Protein AF-A0A945XWZ5-F1 (afdb_monomer_lite)

Sequence (74 aa):
EKLIITPIPSPRTASPEMMENFLDECGALAHSPGIKYVNSAEDALEVSLDYREQPVVVAGSIYLVGLVLQILEN

Foldseek 3Di:
DAAEDEFDPDPPTDDPVRVVVVCVVVCVCVVPHHYHYDHDLVVSVVVCVVVVVDDDDDDDDPRSVVVVVVVVVD

Radius of gyration: 12.68 Å; chains: 1; bounding box: 30×18×31 Å

Structure (mmCIF, N/CA/C/O backbone):
data_AF-A0A945XWZ5-F1
#
_entry.id   AF-A0A945XWZ5-F1
#
loop_
_atom_site.group_PDB
_atom_site.id
_atom_site.type_symbol
_atom_site.label_atom_id
_atom_site.label_alt_id
_atom_site.label_comp_id
_atom_site.label_asym_id
_atom_site.label_entity_id
_atom_site.label_seq_id
_atom_site.pdbx_PDB_ins_code
_atom_site.Cartn_x
_atom_site.Cartn_y
_atom_site.Cartn_z
_atom_site.occupancy
_atom_site.B_iso_or_equiv
_atom_site.auth_seq_id
_atom_site.auth_comp_id
_atom_site.auth_asym_id
_atom_site.auth_atom_id
_atom_site.pdbx_PDB_model_num
ATOM 1 N N . GLU A 1 1 ? -3.428 -4.676 -13.297 1.00 70.75 1 GLU A N 1
ATOM 2 C CA . GLU A 1 1 ? -3.359 -4.642 -11.819 1.00 70.75 1 GLU A CA 1
ATOM 3 C C . GLU A 1 1 ? -3.025 -3.226 -11.365 1.00 70.75 1 GLU A C 1
ATOM 5 O O . GLU A 1 1 ? -2.434 -2.473 -12.140 1.00 70.75 1 GLU A O 1
ATOM 10 N N . LYS A 1 2 ? -3.473 -2.831 -10.172 1.00 87.50 2 LYS A N 1
ATOM 11 C CA . LYS A 1 2 ? -3.233 -1.501 -9.599 1.00 87.50 2 LYS A CA 1
ATOM 12 C C . LYS A 1 2 ? -2.437 -1.691 -8.314 1.00 87.50 2 LYS A C 1
ATOM 14 O O . LYS A 1 2 ? -2.879 -2.426 -7.437 1.00 87.50 2 LYS A O 1
ATOM 19 N N . LEU A 1 3 ? -1.275 -1.058 -8.223 1.00 91.56 3 LEU A N 1
ATOM 20 C CA . LEU A 1 3 ? -0.435 -1.080 -7.030 1.00 91.56 3 LEU A CA 1
ATOM 21 C C . LEU A 1 3 ? -0.514 0.288 -6.366 1.00 91.56 3 LEU A C 1
ATOM 23 O O . LEU A 1 3 ? -0.249 1.308 -7.001 1.00 91.56 3 LEU A O 1
ATOM 27 N N . ILE A 1 4 ? -0.888 0.307 -5.092 1.00 94.12 4 ILE A N 1
ATOM 28 C CA . ILE A 1 4 ? -0.886 1.518 -4.277 1.00 94.12 4 ILE A CA 1
ATOM 29 C C . ILE A 1 4 ? 0.246 1.366 -3.270 1.00 94.12 4 ILE A C 1
ATOM 31 O O . ILE A 1 4 ? 0.258 0.421 -2.483 1.00 94.12 4 ILE A O 1
ATOM 35 N N . ILE A 1 5 ? 1.213 2.273 -3.328 1.00 94.25 5 ILE A N 1
ATOM 36 C CA . ILE A 1 5 ? 2.402 2.245 -2.484 1.00 94.25 5 ILE A CA 1
ATOM 37 C C . ILE A 1 5 ? 2.273 3.369 -1.470 1.00 94.25 5 ILE A C 1
ATOM 39 O O . ILE A 1 5 ? 2.185 4.540 -1.834 1.00 94.25 5 ILE A O 1
ATOM 43 N N . THR A 1 6 ? 2.268 2.994 -0.196 1.00 94.69 6 THR A N 1
ATOM 44 C CA . THR A 1 6 ? 2.197 3.923 0.931 1.00 94.69 6 THR A CA 1
ATOM 45 C C . THR A 1 6 ? 3.376 3.698 1.870 1.00 94.69 6 THR A C 1
ATOM 47 O O . THR A 1 6 ? 3.741 2.544 2.125 1.00 94.69 6 THR A O 1
ATOM 50 N N . PRO A 1 7 ? 3.973 4.763 2.430 1.00 93.25 7 PRO A N 1
ATOM 51 C CA . PRO A 1 7 ? 4.896 4.611 3.537 1.00 93.25 7 PRO A CA 1
ATOM 52 C C . PRO A 1 7 ? 4.147 4.148 4.794 1.00 93.25 7 PRO A C 1
ATOM 54 O O . PRO A 1 7 ? 2.950 4.384 4.959 1.00 93.25 7 PRO A O 1
ATOM 57 N N . ILE A 1 8 ? 4.879 3.519 5.713 1.00 90.31 8 ILE A N 1
ATOM 58 C CA . ILE A 1 8 ? 4.454 3.354 7.108 1.00 90.31 8 ILE A CA 1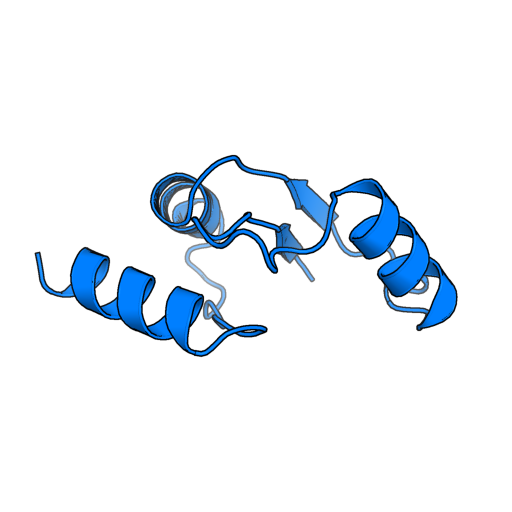
ATOM 59 C C . ILE A 1 8 ? 5.273 4.300 7.996 1.00 90.31 8 ILE A C 1
ATOM 61 O O . ILE A 1 8 ? 6.421 4.601 7.649 1.00 90.31 8 ILE A O 1
ATOM 65 N N . PRO A 1 9 ? 4.748 4.742 9.154 1.00 84.31 9 PRO A N 1
ATOM 66 C CA . PRO A 1 9 ? 5.480 5.577 10.107 1.00 84.31 9 PRO A CA 1
ATOM 67 C C . PRO A 1 9 ? 6.526 4.743 10.867 1.00 84.31 9 PRO A C 1
ATOM 69 O O . PRO A 1 9 ? 6.437 4.504 12.069 1.00 84.31 9 PRO A O 1
ATOM 72 N N . SER A 1 10 ? 7.527 4.249 10.141 1.00 84.06 10 SER A N 1
ATOM 73 C CA . SER A 1 10 ? 8.648 3.481 10.663 1.00 84.06 10 SER A CA 1
ATOM 74 C C . SER A 1 10 ? 9.952 4.022 10.082 1.00 84.06 10 SER A C 1
ATOM 76 O O . SER A 1 10 ? 10.031 4.235 8.875 1.00 84.06 10 SER A O 1
ATOM 78 N N . PRO A 1 11 ? 11.026 4.160 10.879 1.00 86.00 11 PRO A N 1
ATOM 79 C CA . PRO A 1 11 ? 12.344 4.510 10.342 1.00 86.00 11 PRO A CA 1
ATOM 80 C C . PRO A 1 11 ? 12.926 3.417 9.428 1.00 86.00 11 PRO A C 1
ATOM 82 O O . PRO A 1 11 ? 13.947 3.632 8.789 1.00 86.00 11 PRO A O 1
ATOM 85 N N . ARG A 1 12 ? 12.298 2.233 9.384 1.00 88.44 12 ARG A N 1
ATOM 86 C CA . ARG A 1 12 ? 12.682 1.106 8.523 1.00 88.44 12 ARG A CA 1
ATOM 87 C C . ARG A 1 12 ? 11.915 1.068 7.199 1.00 88.44 12 ARG A C 1
ATOM 89 O O . ARG A 1 12 ? 12.107 0.134 6.428 1.00 88.44 12 ARG A O 1
ATOM 96 N N . THR A 1 13 ? 11.016 2.020 6.960 1.00 91.44 13 THR A N 1
ATOM 97 C CA . THR A 1 13 ? 10.263 2.107 5.706 1.00 91.44 13 THR A CA 1
ATOM 98 C C . THR A 1 13 ? 11.220 2.321 4.542 1.00 91.44 13 THR A C 1
ATOM 100 O O . THR A 1 13 ? 12.111 3.166 4.619 1.00 91.44 13 THR A O 1
ATOM 103 N N . ALA A 1 14 ? 11.040 1.552 3.467 1.00 91.44 14 ALA A N 1
ATOM 104 C CA . ALA A 1 14 ? 11.821 1.742 2.255 1.00 91.44 14 ALA A CA 1
ATOM 105 C C . ALA A 1 14 ? 11.566 3.142 1.674 1.00 91.44 14 ALA A C 1
ATOM 107 O O . ALA A 1 14 ? 10.432 3.624 1.676 1.00 91.44 14 ALA A O 1
ATOM 108 N N . SER A 1 15 ? 12.615 3.793 1.171 1.00 90.00 15 SER A N 1
ATOM 109 C CA . SER A 1 15 ? 12.453 5.028 0.413 1.00 90.00 15 SER A CA 1
ATOM 110 C C . SER A 1 15 ? 11.701 4.743 -0.894 1.00 90.00 15 SER A C 1
ATOM 112 O O . SER A 1 15 ? 11.760 3.617 -1.400 1.00 90.00 15 SER A O 1
ATOM 114 N N . PRO A 1 16 ? 11.028 5.752 -1.476 1.00 87.00 16 PRO A N 1
ATOM 115 C CA . PRO A 1 16 ? 10.409 5.616 -2.793 1.00 87.00 16 PRO A CA 1
ATOM 116 C C . PRO A 1 16 ? 11.389 5.104 -3.857 1.00 87.00 16 PRO A C 1
ATOM 118 O O . PRO A 1 16 ? 11.060 4.174 -4.580 1.00 87.00 16 PRO A O 1
ATOM 121 N N . GLU A 1 17 ? 12.623 5.618 -3.862 1.00 90.19 17 GLU A N 1
ATOM 122 C CA . GLU A 1 17 ? 13.694 5.185 -4.770 1.00 90.19 17 GLU A CA 1
ATOM 123 C C . GLU A 1 17 ? 14.046 3.697 -4.601 1.00 90.19 17 GLU A C 1
ATOM 125 O O . GLU A 1 17 ? 14.132 2.963 -5.580 1.00 90.19 17 GLU A O 1
ATOM 130 N N . MET A 1 18 ? 14.197 3.212 -3.359 1.00 92.00 18 MET A N 1
ATOM 131 C CA . MET A 1 18 ? 14.450 1.784 -3.118 1.00 92.00 18 MET A CA 1
ATOM 132 C C . MET A 1 18 ? 13.284 0.912 -3.590 1.00 92.00 18 MET A C 1
ATOM 134 O O . MET A 1 18 ? 13.509 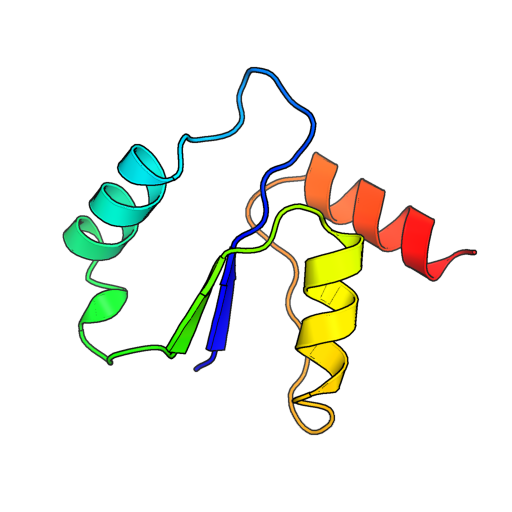-0.191 -4.081 1.00 92.00 18 MET A O 1
ATOM 138 N N . MET A 1 19 ? 12.048 1.395 -3.446 1.00 91.19 19 MET A N 1
ATOM 139 C CA . MET A 1 19 ? 10.867 0.676 -3.917 1.00 91.19 19 MET A CA 1
ATOM 140 C C . MET A 1 19 ? 10.797 0.632 -5.447 1.00 91.19 19 MET A C 1
ATOM 142 O O . MET A 1 19 ? 10.494 -0.418 -6.004 1.00 91.19 19 MET A O 1
ATOM 146 N N . GLU A 1 20 ? 11.091 1.739 -6.130 1.00 89.06 20 GLU A N 1
ATOM 147 C CA . GLU A 1 20 ? 11.142 1.792 -7.597 1.00 89.06 20 GLU A CA 1
ATOM 148 C C . GLU A 1 20 ? 12.189 0.828 -8.154 1.00 89.06 20 GLU A C 1
ATOM 150 O O . GLU A 1 20 ? 11.857 -0.002 -9.000 1.00 89.06 20 GLU A O 1
ATOM 155 N N . ASN A 1 21 ? 13.408 0.864 -7.607 1.00 91.94 21 ASN A N 1
ATOM 156 C CA . ASN A 1 21 ? 14.473 -0.059 -7.999 1.00 91.94 21 ASN A CA 1
ATOM 157 C C . ASN A 1 21 ? 14.062 -1.518 -7.763 1.00 91.94 21 ASN A C 1
ATOM 159 O O . ASN A 1 21 ? 14.232 -2.357 -8.641 1.00 91.94 21 ASN A O 1
ATOM 163 N N . PHE A 1 22 ? 13.452 -1.822 -6.612 1.00 91.81 22 PHE A N 1
ATOM 164 C CA . PHE A 1 22 ? 12.962 -3.170 -6.327 1.00 91.81 22 PHE A CA 1
ATOM 165 C C . PHE A 1 22 ? 11.912 -3.642 -7.345 1.00 91.81 22 PHE A C 1
ATOM 167 O O . PHE A 1 22 ? 11.974 -4.780 -7.810 1.00 91.81 22 PHE A O 1
ATOM 174 N N . LEU A 1 23 ? 10.943 -2.790 -7.696 1.00 90.00 23 LEU A N 1
ATOM 175 C CA . LEU A 1 23 ? 9.885 -3.134 -8.651 1.00 90.00 23 LEU A CA 1
ATOM 176 C C . LEU A 1 23 ? 10.420 -3.374 -10.066 1.00 90.00 23 LEU A C 1
ATOM 178 O O . LEU A 1 23 ? 9.912 -4.263 -10.757 1.00 90.00 23 LEU A O 1
ATOM 182 N N . ASP A 1 24 ? 11.433 -2.612 -10.474 1.00 89.88 24 ASP A N 1
ATOM 183 C CA . ASP A 1 24 ? 12.133 -2.818 -11.741 1.00 89.88 24 ASP A CA 1
ATOM 184 C C . ASP A 1 24 ? 12.912 -4.145 -11.731 1.00 89.88 24 ASP A C 1
ATOM 186 O O . ASP A 1 24 ? 12.678 -5.016 -12.572 1.00 89.88 24 ASP A O 1
ATOM 190 N N . GLU A 1 25 ? 13.741 -4.370 -10.706 1.00 93.31 25 GLU A N 1
ATOM 191 C CA . GLU A 1 25 ? 14.590 -5.563 -10.577 1.00 93.31 25 GLU A CA 1
ATOM 192 C C . GLU A 1 25 ? 13.794 -6.873 -10.472 1.00 93.31 25 GLU A C 1
ATOM 194 O O . GLU A 1 25 ? 14.204 -7.899 -11.022 1.00 93.31 25 GLU A O 1
ATOM 199 N N . CYS A 1 26 ? 12.647 -6.866 -9.786 1.00 89.69 26 CYS A N 1
ATOM 200 C CA . CYS A 1 26 ? 11.801 -8.058 -9.658 1.00 89.69 26 CYS A CA 1
ATOM 201 C C . CYS A 1 26 ? 10.871 -8.291 -10.861 1.00 89.69 26 CYS A C 1
ATOM 203 O O . CYS A 1 26 ? 10.107 -9.259 -10.864 1.00 89.69 26 CYS A O 1
ATOM 205 N N . GLY A 1 27 ? 10.916 -7.427 -11.881 1.00 87.31 27 GLY A N 1
ATOM 206 C CA . GLY A 1 27 ? 10.090 -7.552 -13.080 1.00 87.31 27 GLY A CA 1
ATOM 207 C C . GLY A 1 27 ? 8.605 -7.255 -12.853 1.00 87.31 27 GLY A C 1
ATOM 208 O O . GLY A 1 27 ? 7.794 -7.515 -13.742 1.00 87.31 27 GLY A O 1
ATOM 209 N N . ALA A 1 28 ? 8.225 -6.678 -11.707 1.00 83.50 28 ALA A N 1
ATOM 210 C CA . ALA A 1 28 ? 6.837 -6.301 -11.421 1.00 83.50 28 ALA A CA 1
ATOM 211 C C . ALA A 1 28 ? 6.291 -5.291 -12.446 1.00 83.50 28 ALA A C 1
ATOM 213 O O . ALA A 1 28 ? 5.090 -5.257 -12.720 1.00 83.50 28 ALA A O 1
ATOM 214 N N . LEU A 1 29 ? 7.176 -4.501 -13.062 1.00 83.12 29 LEU A N 1
ATOM 215 C CA . LEU A 1 29 ? 6.832 -3.534 -14.106 1.00 83.12 29 LEU A CA 1
ATOM 216 C C . LEU A 1 29 ? 6.589 -4.162 -15.490 1.00 83.12 29 LEU A C 1
ATOM 218 O O . LEU A 1 29 ? 6.035 -3.493 -16.365 1.00 83.12 29 LEU A O 1
ATOM 222 N N . ALA A 1 30 ? 6.929 -5.440 -15.704 1.00 83.44 30 ALA A N 1
ATOM 223 C CA . ALA A 1 30 ? 6.844 -6.096 -17.015 1.00 83.44 30 ALA A CA 1
ATOM 224 C C . ALA A 1 30 ? 5.412 -6.164 -17.579 1.00 83.44 30 ALA A C 1
ATOM 226 O O . ALA A 1 30 ? 5.220 -6.168 -18.794 1.00 83.44 30 ALA A O 1
ATOM 227 N N . HIS A 1 31 ? 4.399 -6.170 -16.708 1.00 83.00 31 HIS A N 1
ATOM 228 C CA . HIS A 1 31 ? 2.983 -6.131 -17.091 1.00 83.00 31 HIS A CA 1
ATOM 229 C C . HIS A 1 31 ? 2.361 -4.729 -16.988 1.00 83.00 31 HIS A C 1
ATOM 231 O O . HIS A 1 31 ? 1.140 -4.590 -17.072 1.00 83.00 31 HIS A O 1
ATOM 237 N N . SER A 1 32 ? 3.193 -3.696 -16.809 1.00 79.75 32 SER A N 1
ATOM 238 C CA . SER A 1 32 ? 2.795 -2.288 -16.692 1.00 79.75 32 SER A CA 1
ATOM 239 C C . SER A 1 32 ? 1.628 -2.067 -15.714 1.00 79.75 32 SER A C 1
ATOM 241 O O . SER A 1 32 ? 0.584 -1.530 -16.106 1.00 79.75 32 SER A O 1
ATOM 243 N N . PRO A 1 33 ? 1.755 -2.494 -14.441 1.00 84.38 33 PRO A N 1
ATOM 244 C CA . PRO A 1 33 ? 0.734 -2.200 -13.449 1.00 84.38 33 PRO A CA 1
ATOM 245 C C . PRO A 1 33 ? 0.585 -0.683 -13.298 1.00 84.38 33 PRO A C 1
ATOM 247 O O . PRO A 1 33 ? 1.555 0.072 -13.371 1.00 84.38 33 PRO A O 1
ATOM 250 N N . GLY A 1 34 ? -0.639 -0.218 -13.056 1.00 87.12 34 GLY A N 1
ATOM 251 C CA . GLY A 1 34 ? -0.839 1.178 -12.683 1.00 87.12 34 GLY A CA 1
ATOM 252 C C . GLY A 1 34 ? -0.344 1.385 -11.255 1.00 87.12 34 GLY A C 1
ATOM 253 O O . GLY A 1 34 ? -0.990 0.889 -10.333 1.00 87.12 34 GLY A O 1
ATOM 254 N N . ILE A 1 35 ? 0.771 2.092 -11.074 1.00 89.62 35 ILE A N 1
ATOM 255 C CA . ILE A 1 35 ? 1.343 2.387 -9.754 1.00 89.62 35 ILE A CA 1
ATOM 256 C C . ILE A 1 35 ? 0.887 3.771 -9.291 1.00 89.62 35 ILE A C 1
ATOM 258 O O . ILE A 1 35 ? 0.939 4.738 -10.052 1.00 89.62 35 ILE A O 1
ATOM 262 N N . LYS A 1 36 ? 0.442 3.871 -8.038 1.00 91.94 36 LYS A N 1
ATOM 263 C CA . LYS A 1 36 ? 0.105 5.135 -7.380 1.00 91.94 36 LYS A CA 1
ATOM 264 C C . LYS A 1 36 ? 0.810 5.217 -6.033 1.00 91.94 36 LYS A C 1
ATOM 266 O O . LYS A 1 36 ? 0.620 4.356 -5.181 1.00 91.94 36 LYS A O 1
ATOM 271 N N . TYR A 1 37 ? 1.600 6.267 -5.850 1.00 92.50 37 TYR A N 1
ATOM 272 C CA . TYR A 1 37 ? 2.230 6.588 -4.574 1.00 92.50 37 TYR A CA 1
ATOM 273 C C . TYR A 1 37 ? 1.320 7.529 -3.790 1.00 92.50 37 TYR A C 1
ATOM 275 O O . TYR A 1 37 ? 0.777 8.483 -4.351 1.00 92.50 37 TYR A O 1
ATOM 283 N N . VAL A 1 38 ? 1.144 7.244 -2.506 1.00 94.75 38 VAL A N 1
ATOM 284 C CA . VAL A 1 38 ? 0.34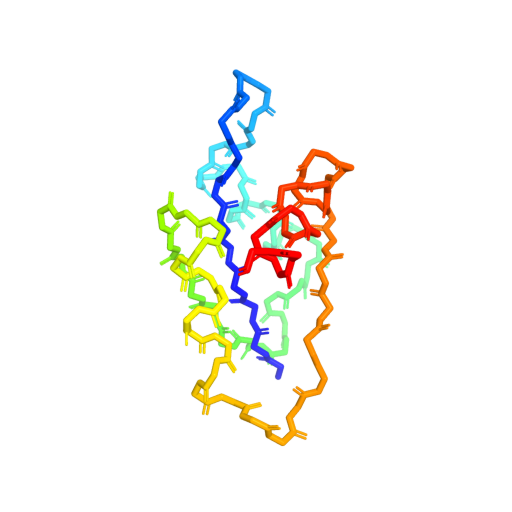8 8.046 -1.570 1.00 94.75 38 VAL A CA 1
ATOM 285 C C . VAL A 1 38 ? 1.120 8.240 -0.268 1.00 94.75 38 VAL A C 1
ATOM 287 O O . VAL A 1 38 ? 2.149 7.597 -0.058 1.00 94.75 38 VAL A O 1
ATOM 290 N N . ASN A 1 39 ? 0.651 9.137 0.599 1.00 93.00 39 ASN A N 1
ATOM 291 C CA . ASN A 1 39 ? 1.412 9.548 1.779 1.00 93.00 39 ASN A CA 1
ATOM 292 C C . ASN A 1 39 ? 1.005 8.812 3.063 1.00 93.00 39 ASN A C 1
ATOM 294 O O . ASN A 1 39 ? 1.728 8.902 4.056 1.00 93.00 39 ASN A O 1
ATOM 298 N N . SER A 1 40 ? -0.126 8.105 3.060 1.00 94.12 40 SER A N 1
ATOM 299 C CA . SER A 1 40 ? -0.665 7.423 4.239 1.00 94.12 40 SER A CA 1
ATOM 300 C C . SER A 1 40 ? -1.481 6.175 3.875 1.00 94.12 40 SER A C 1
ATOM 302 O O . SER A 1 40 ? -1.887 5.982 2.723 1.00 94.12 40 SER A O 1
ATOM 304 N N . ALA A 1 41 ? -1.723 5.315 4.871 1.00 94.75 41 ALA A N 1
ATOM 305 C CA . ALA A 1 41 ? -2.576 4.140 4.703 1.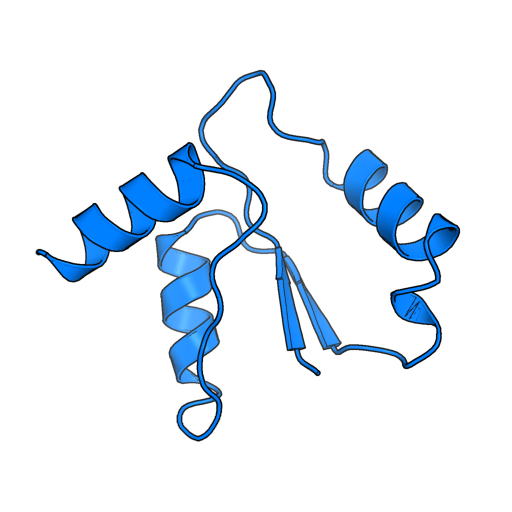00 94.75 41 ALA A CA 1
ATOM 306 C C . ALA A 1 41 ? -4.040 4.547 4.474 1.00 94.75 41 ALA A C 1
ATOM 308 O O . ALA A 1 41 ? -4.739 3.901 3.698 1.00 94.75 41 ALA A O 1
ATOM 309 N N . GLU A 1 42 ? -4.478 5.640 5.091 1.00 95.19 42 GLU A N 1
ATOM 310 C CA . GLU A 1 42 ? -5.778 6.270 4.889 1.00 95.19 42 GLU A CA 1
ATOM 311 C C . GLU A 1 42 ? -5.942 6.727 3.434 1.00 95.19 42 GLU A C 1
ATOM 313 O O . GLU A 1 42 ? -6.886 6.299 2.771 1.00 95.19 42 GLU A O 1
ATOM 318 N N . ASP A 1 43 ? -4.976 7.480 2.895 1.00 95.88 43 ASP A N 1
ATOM 319 C CA . ASP A 1 43 ? -4.971 7.895 1.485 1.00 95.88 43 ASP A CA 1
ATOM 320 C C . ASP A 1 43 ? -5.009 6.662 0.565 1.00 95.88 43 ASP A C 1
ATOM 322 O O . ASP A 1 43 ? -5.684 6.654 -0.465 1.00 95.88 43 ASP A O 1
ATOM 326 N N . ALA A 1 44 ? -4.282 5.594 0.920 1.00 95.50 44 ALA A N 1
ATOM 327 C CA . ALA A 1 44 ? -4.264 4.359 0.141 1.00 95.50 44 ALA A CA 1
ATOM 328 C C . ALA A 1 44 ? -5.640 3.682 0.109 1.00 95.50 44 ALA A C 1
ATOM 330 O O . ALA A 1 44 ? -6.076 3.216 -0.948 1.00 95.50 44 ALA A O 1
ATOM 331 N N . LEU A 1 45 ? -6.327 3.648 1.252 1.00 94.75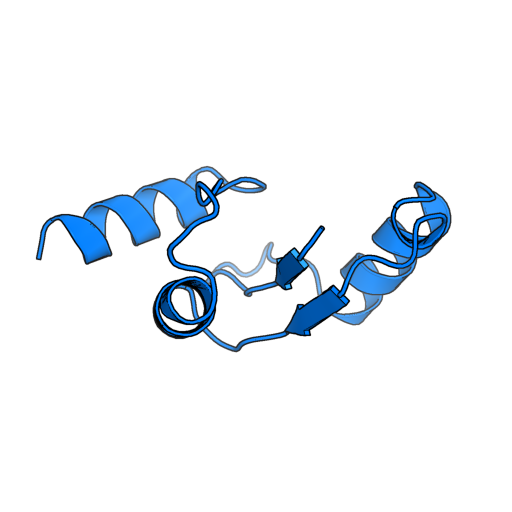 45 LEU A N 1
ATOM 332 C CA . LEU A 1 45 ? -7.679 3.113 1.362 1.00 94.75 45 LEU A CA 1
ATOM 333 C C . LEU A 1 45 ? -8.677 3.976 0.589 1.00 94.75 45 LEU A C 1
ATOM 335 O O . LEU A 1 45 ? -9.461 3.415 -0.174 1.00 94.75 45 LEU A O 1
ATOM 339 N N . GLU A 1 46 ? -8.608 5.304 0.689 1.00 95.00 46 GLU A N 1
ATOM 340 C CA . GLU A 1 46 ? -9.456 6.210 -0.097 1.00 95.00 46 GLU A CA 1
ATOM 341 C C . GLU A 1 46 ? -9.283 5.983 -1.601 1.00 95.00 46 GLU A C 1
ATOM 343 O O . GLU A 1 46 ? -10.261 5.804 -2.325 1.00 95.00 46 GLU A O 1
ATOM 348 N N . VAL A 1 47 ? -8.039 5.888 -2.073 1.00 95.00 47 VAL A N 1
ATOM 349 C CA . VAL A 1 47 ? -7.735 5.589 -3.479 1.00 95.00 47 VAL A CA 1
ATOM 350 C C . VAL A 1 47 ? -8.243 4.210 -3.891 1.00 95.00 47 VAL A C 1
ATOM 352 O O . VAL A 1 47 ? -8.638 4.016 -5.041 1.00 95.00 47 VAL A O 1
ATOM 355 N N . SER A 1 48 ? -8.247 3.237 -2.980 1.00 93.88 48 SER A N 1
ATOM 356 C CA . SER A 1 48 ? -8.776 1.904 -3.274 1.00 93.88 48 SER A CA 1
ATOM 357 C C . SER A 1 48 ? -10.287 1.921 -3.556 1.00 93.88 48 SER A C 1
ATOM 359 O O . SER A 1 48 ? -10.771 1.104 -4.341 1.00 93.88 48 SER A O 1
ATOM 361 N N . LEU A 1 49 ? -11.024 2.905 -3.019 1.00 92.62 49 LEU A N 1
ATOM 362 C CA . LEU A 1 49 ? -12.460 3.083 -3.268 1.00 92.62 49 LEU A CA 1
ATOM 363 C C . LEU A 1 49 ? -12.781 3.514 -4.704 1.00 92.62 49 LEU A C 1
ATOM 365 O O . LEU A 1 49 ? -13.937 3.388 -5.117 1.00 92.62 49 LEU A O 1
ATOM 369 N N . ASP A 1 50 ? -11.792 3.975 -5.475 1.00 92.25 50 ASP A N 1
ATOM 370 C CA . ASP A 1 50 ? -11.938 4.215 -6.916 1.00 92.25 50 ASP A CA 1
ATOM 371 C C . ASP A 1 50 ? -12.080 2.892 -7.702 1.00 92.25 50 ASP A C 1
ATOM 373 O O . ASP A 1 50 ? -12.515 2.891 -8.855 1.00 92.25 50 ASP A O 1
ATOM 377 N N . TYR A 1 51 ? -11.751 1.750 -7.081 1.00 88.25 51 TYR A N 1
ATOM 378 C CA . TYR A 1 51 ? -11.700 0.420 -7.700 1.00 88.25 51 TYR A CA 1
ATOM 379 C C . TYR A 1 51 ? -12.630 -0.587 -7.004 1.00 88.25 51 TYR A C 1
ATOM 381 O O . TYR A 1 51 ? -12.250 -1.728 -6.757 1.00 88.25 51 TYR A O 1
ATOM 389 N N . ARG A 1 52 ? -13.873 -0.181 -6.705 1.00 84.00 52 ARG A N 1
ATOM 390 C CA . ARG A 1 52 ? -14.828 -0.929 -5.847 1.00 84.00 52 ARG A CA 1
ATOM 391 C C . ARG A 1 52 ? -15.116 -2.377 -6.247 1.00 84.00 52 ARG A C 1
ATOM 393 O O . ARG A 1 52 ? -15.548 -3.155 -5.406 1.00 84.00 52 ARG A O 1
ATOM 400 N N . GLU A 1 53 ? -14.931 -2.732 -7.513 1.00 89.06 53 GLU A N 1
ATOM 401 C CA . GLU A 1 53 ? -15.181 -4.095 -8.003 1.00 89.06 53 GLU A CA 1
ATOM 402 C C . GLU A 1 53 ? -13.983 -5.038 -7.811 1.00 89.06 53 GLU A C 1
ATOM 404 O O . GLU A 1 53 ? -14.079 -6.227 -8.113 1.00 89.06 53 GLU A O 1
ATOM 409 N N . GLN A 1 54 ? -12.851 -4.532 -7.313 1.00 89.12 54 GLN A N 1
ATOM 410 C CA . GLN A 1 54 ? -11.634 -5.306 -7.101 1.00 89.12 54 GLN A CA 1
ATOM 411 C C . GLN A 1 54 ? -11.383 -5.514 -5.603 1.00 89.12 54 GLN A C 1
ATOM 413 O O . GLN A 1 54 ? -11.427 -4.551 -4.836 1.00 89.12 54 GLN A O 1
ATOM 418 N N . PRO A 1 55 ? -11.094 -6.751 -5.158 1.00 92.25 55 PRO A N 1
ATOM 419 C CA . PRO A 1 55 ? -10.682 -6.976 -3.782 1.00 92.25 55 PRO A CA 1
ATOM 420 C C . PRO A 1 55 ? -9.350 -6.267 -3.514 1.00 92.25 55 PRO A C 1
ATOM 422 O O . PRO A 1 55 ? -8.417 -6.341 -4.316 1.00 92.25 55 PRO A O 1
ATOM 425 N N . VAL A 1 56 ? -9.258 -5.606 -2.363 1.00 94.00 56 VAL A N 1
ATOM 426 C CA . VAL A 1 56 ? -8.040 -4.924 -1.920 1.00 94.00 56 VAL A CA 1
ATOM 427 C C . VAL A 1 56 ? -7.208 -5.888 -1.084 1.00 94.00 56 VAL A C 1
ATOM 429 O O . VAL A 1 56 ? -7.698 -6.470 -0.117 1.00 94.00 56 VAL A O 1
ATOM 432 N N . VAL A 1 57 ? -5.935 -6.047 -1.447 1.00 95.38 57 VAL A N 1
ATOM 433 C CA . VAL A 1 57 ? -4.959 -6.832 -0.683 1.00 95.38 57 VAL A CA 1
ATOM 434 C C . VAL A 1 57 ? -3.968 -5.876 -0.031 1.00 95.38 57 VAL A C 1
ATOM 436 O O . VAL A 1 57 ? -3.310 -5.098 -0.718 1.00 95.38 57 VAL A O 1
ATOM 439 N N . VAL A 1 58 ? -3.837 -5.956 1.293 1.00 95.50 58 VAL A N 1
ATOM 440 C CA . VAL A 1 58 ? -2.874 -5.165 2.073 1.00 95.50 58 VAL A CA 1
ATOM 441 C C . VAL A 1 58 ? -1.715 -6.064 2.488 1.00 95.50 58 VAL A C 1
ATOM 443 O O . VAL A 1 58 ? -1.919 -7.074 3.161 1.00 95.50 58 VAL A O 1
ATOM 446 N N . ALA A 1 59 ? -0.496 -5.716 2.075 1.00 94.06 59 ALA A N 1
ATOM 447 C CA . ALA A 1 59 ? 0.690 -6.550 2.269 1.00 94.06 59 ALA A CA 1
ATOM 448 C C . ALA A 1 59 ? 1.979 -5.719 2.407 1.00 94.06 59 ALA A C 1
ATOM 450 O O . ALA A 1 59 ? 1.973 -4.499 2.286 1.00 94.06 59 ALA A O 1
ATOM 451 N N . GLY A 1 60 ? 3.099 -6.396 2.676 1.00 92.56 60 GLY A N 1
ATOM 452 C CA . GLY A 1 60 ? 4.440 -5.801 2.747 1.00 92.56 60 GLY A CA 1
ATOM 453 C C . GLY A 1 60 ? 4.934 -5.500 4.165 1.00 92.56 60 GLY A C 1
ATOM 454 O O . GLY A 1 60 ? 6.136 -5.540 4.411 1.00 92.56 60 GLY A O 1
ATOM 455 N N . SER A 1 61 ? 4.040 -5.266 5.132 1.00 92.94 61 SER A N 1
ATOM 456 C CA . SER A 1 61 ? 4.424 -5.060 6.535 1.00 92.94 61 SER A CA 1
ATOM 457 C C . SER A 1 61 ? 3.300 -5.403 7.508 1.00 92.94 61 SER A C 1
ATOM 459 O O . SER A 1 61 ? 2.164 -4.976 7.322 1.00 92.94 61 SER A O 1
ATOM 461 N N . ILE A 1 62 ? 3.632 -6.088 8.607 1.00 92.75 62 ILE A N 1
ATOM 462 C CA . ILE A 1 62 ? 2.688 -6.349 9.710 1.00 92.75 62 ILE A CA 1
ATOM 463 C C . ILE A 1 62 ? 2.198 -5.032 10.335 1.00 92.75 62 ILE A C 1
ATOM 465 O O . ILE A 1 62 ? 1.038 -4.937 10.721 1.00 92.75 62 ILE A O 1
ATOM 469 N N . TYR A 1 63 ? 3.042 -3.991 10.379 1.00 92.75 63 TYR A N 1
ATOM 470 C CA . TYR A 1 63 ? 2.636 -2.666 10.866 1.00 92.75 63 TYR A CA 1
ATOM 471 C C . TYR A 1 63 ? 1.594 -2.015 9.956 1.00 92.75 63 TYR A C 1
ATOM 473 O O . TYR A 1 63 ? 0.660 -1.404 10.461 1.00 92.75 63 TYR A O 1
ATOM 481 N N . LEU A 1 64 ? 1.733 -2.163 8.632 1.00 94.75 64 LEU A N 1
ATOM 482 C CA . LEU A 1 64 ? 0.745 -1.648 7.682 1.00 94.75 64 LEU A CA 1
ATOM 483 C C . LEU A 1 64 ? -0.598 -2.352 7.875 1.00 94.75 64 LEU A C 1
ATOM 485 O O . LEU A 1 64 ? -1.629 -1.697 7.961 1.00 94.75 64 LEU A O 1
ATOM 489 N N . VAL A 1 65 ? -0.572 -3.684 7.979 1.00 95.06 65 VAL A N 1
ATOM 490 C CA . VAL A 1 65 ? -1.783 -4.485 8.187 1.00 95.06 65 VAL A CA 1
ATOM 491 C C . VAL A 1 65 ? -2.472 -4.093 9.495 1.00 95.06 65 VAL A C 1
ATOM 493 O O . VAL A 1 65 ? -3.673 -3.850 9.491 1.00 95.06 65 VAL A O 1
ATOM 496 N N . GLY A 1 66 ? -1.721 -3.969 10.594 1.00 94.44 66 GLY A N 1
ATOM 497 C CA . GLY A 1 66 ? -2.270 -3.534 11.881 1.00 94.44 66 GLY A CA 1
ATOM 498 C C . GLY A 1 66 ? -2.882 -2.131 11.831 1.00 94.44 66 GLY A C 1
ATOM 499 O O . GLY A 1 66 ? -3.973 -1.930 12.354 1.00 94.44 66 GLY A O 1
ATOM 500 N N . LEU A 1 67 ? -2.221 -1.185 11.156 1.00 94.19 67 LEU A N 1
ATOM 501 C CA . LEU A 1 67 ? -2.739 0.171 10.972 1.00 94.19 67 LEU A CA 1
ATOM 502 C C . LEU A 1 67 ? -4.049 0.171 10.172 1.00 94.19 67 LEU A C 1
ATOM 504 O O . LEU A 1 67 ? -5.011 0.808 10.582 1.00 94.19 67 LEU A O 1
ATOM 508 N N . VAL A 1 68 ? -4.111 -0.578 9.069 1.00 95.56 68 VAL A N 1
ATOM 509 C CA . VAL A 1 68 ? -5.338 -0.691 8.267 1.00 95.56 68 VAL A CA 1
ATOM 510 C C . VAL A 1 68 ? -6.474 -1.324 9.066 1.00 95.56 68 VAL A C 1
ATOM 512 O O . VAL A 1 68 ? -7.588 -0.814 9.015 1.00 95.56 68 VAL A O 1
ATOM 515 N N . LEU A 1 69 ? -6.212 -2.392 9.826 1.00 96.06 69 LEU A N 1
ATOM 516 C CA . LEU A 1 69 ? -7.230 -2.994 10.693 1.00 96.06 69 LEU A CA 1
ATOM 517 C C . LEU A 1 69 ? -7.780 -1.968 11.689 1.00 96.06 69 LEU A C 1
ATOM 519 O O . LEU A 1 69 ? -8.991 -1.835 11.807 1.00 96.06 69 LEU A O 1
ATOM 523 N N . GLN A 1 70 ? -6.906 -1.181 12.319 1.00 95.12 70 GLN A N 1
ATOM 524 C CA . GLN A 1 70 ? -7.320 -0.123 13.237 1.00 95.12 70 GLN A CA 1
ATOM 525 C C . GLN A 1 70 ? -8.152 0.973 12.546 1.00 95.12 70 GLN A C 1
ATOM 527 O O . GLN A 1 70 ? -9.112 1.460 13.134 1.00 95.12 70 GLN A O 1
ATOM 532 N N . ILE A 1 71 ? -7.807 1.367 11.314 1.00 95.06 71 ILE A N 1
ATOM 533 C CA . ILE A 1 71 ? -8.588 2.346 10.537 1.00 95.06 71 ILE A CA 1
ATOM 534 C C . ILE A 1 71 ? -9.990 1.803 10.233 1.00 95.06 71 ILE A C 1
ATOM 536 O O . ILE A 1 71 ? -10.955 2.550 10.332 1.00 95.06 71 ILE A O 1
ATOM 540 N N . LEU A 1 72 ? -10.100 0.522 9.868 1.00 93.44 72 LEU A N 1
ATOM 541 C CA . LEU A 1 72 ? -11.369 -0.118 9.502 1.00 93.44 72 LEU A CA 1
ATOM 542 C C . LEU A 1 72 ? -12.257 -0.471 10.706 1.00 93.44 72 LEU A C 1
ATOM 544 O O . LEU A 1 72 ? -13.449 -0.708 10.526 1.00 93.44 72 LEU A O 1
ATOM 548 N N . GLU A 1 73 ? -11.682 -0.562 11.906 1.00 93.81 73 GLU A N 1
ATOM 549 C CA . GLU A 1 73 ? -12.418 -0.767 13.160 1.00 93.81 73 GLU A CA 1
ATOM 550 C C . GLU A 1 73 ? -13.017 0.531 13.737 1.00 93.81 73 GLU A C 1
ATOM 552 O O .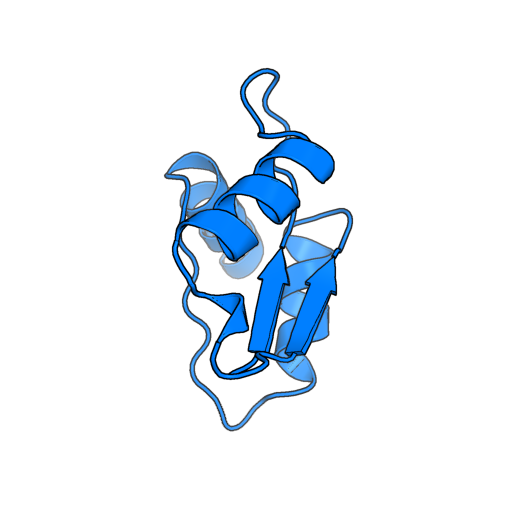 GLU A 1 73 ? -13.858 0.449 14.636 1.00 93.81 73 GLU A O 1
ATOM 557 N N . ASN A 1 74 ? -12.604 1.702 13.234 1.00 69.06 74 ASN A N 1
ATOM 558 C CA . ASN A 1 74 ? -13.204 3.004 13.563 1.00 69.06 74 ASN A CA 1
ATOM 559 C C . ASN A 1 74 ? -14.492 3.260 12.769 1.00 69.06 74 ASN A C 1
ATOM 561 O O . ASN A 1 74 ? -15.396 3.907 13.347 1.00 69.06 74 ASN A O 1
#

pLDDT: mean 90.67, std 5.17, range [69.06, 96.06]

Secondary structure (DSSP, 8-state):
-EEEE---SSTTPPPHHHHHHHHHHTTGGGG--EEEE-SSHHHHHHHHGGGTTS-----S-HHHHHHHHHHHH-